Protein AF-A0A834HJE6-F1 (afdb_monomer_lite)

Secondary structure (DSSP, 8-state):
-----EETTEEEEE-SSSS-EEEEETTT--EEEPPP-SS---EEEEE-S-TTSTT--EEEE-TTSSEEEEE-TT-SS-EEEEPPGGG-EEEEEEEETTEEEEEEEETTEEEEEEE------

pLDDT: mean 81.79, std 13.19, range [28.81, 95.69]

Sequence (121 aa):
MCKAASFHEWMVMVDRYSSDCFLLNIISLEKMDLPPREDVPYQFWILSAPPTDDNCIVGFIGEDSHSITFCHPGDGKWVEHTFEPEIGTLRGYTICKGEIYCHGLQHGQANLVRDTGHCGS

Radius of gyration: 14.28 Å; chains: 1; bounding box: 38×33×37 Å

Structure (mmCIF, N/CA/C/O backbone):
data_AF-A0A834HJE6-F1
#
_entry.id   AF-A0A834HJE6-F1
#
loop_
_atom_site.group_PDB
_atom_site.id
_atom_site.type_symbol
_atom_site.label_atom_id
_atom_site.label_alt_id
_atom_site.label_comp_id
_atom_site.label_asym_id
_atom_site.label_entity_id
_atom_site.label_seq_id
_atom_site.pdbx_PDB_ins_code
_atom_site.Cartn_x
_atom_site.Cartn_y
_atom_site.Cartn_z
_atom_site.occupancy
_atom_site.B_iso_or_equiv
_atom_site.auth_seq_id
_atom_site.auth_comp_id
_atom_site.auth_asym_id
_atom_site.auth_atom_id
_atom_site.pdbx_PDB_model_num
ATOM 1 N N . MET A 1 1 ? -6.218 12.919 -9.494 1.00 40.44 1 MET A N 1
ATOM 2 C CA . MET A 1 1 ? -6.756 11.551 -9.624 1.00 40.44 1 MET A CA 1
ATOM 3 C C . MET A 1 1 ? -6.467 10.840 -8.308 1.00 40.44 1 MET A C 1
ATOM 5 O O . MET A 1 1 ? -5.319 10.888 -7.879 1.00 40.44 1 MET A O 1
ATOM 9 N N . CYS A 1 2 ? -7.486 10.321 -7.619 1.00 46.16 2 CYS A N 1
ATOM 10 C CA . CYS A 1 2 ? -7.310 9.524 -6.400 1.00 46.16 2 CYS A CA 1
ATOM 11 C C . CYS A 1 2 ? -6.891 8.111 -6.834 1.00 46.16 2 CYS A C 1
ATOM 13 O O . CYS A 1 2 ? -7.564 7.536 -7.688 1.00 46.16 2 CYS A O 1
ATOM 15 N N . LYS A 1 3 ? -5.757 7.597 -6.346 1.00 60.75 3 LYS A N 1
ATOM 16 C CA . LYS A 1 3 ? -5.364 6.195 -6.555 1.00 60.75 3 LYS A CA 1
ATOM 17 C C . LYS A 1 3 ? -5.799 5.445 -5.302 1.00 60.75 3 LYS A C 1
ATOM 19 O O . LYS A 1 3 ? -5.376 5.826 -4.219 1.00 60.75 3 LYS A O 1
ATOM 24 N N . ALA A 1 4 ? -6.646 4.439 -5.462 1.00 68.75 4 ALA A N 1
ATOM 25 C CA . ALA A 1 4 ? -7.152 3.627 -4.365 1.00 68.75 4 ALA A CA 1
ATOM 26 C C . ALA A 1 4 ? -6.940 2.150 -4.696 1.00 68.75 4 ALA A C 1
ATOM 28 O O . ALA A 1 4 ? -7.035 1.752 -5.859 1.00 68.75 4 ALA A O 1
ATOM 29 N N . ALA A 1 5 ? -6.662 1.364 -3.664 1.00 81.94 5 ALA A N 1
ATOM 30 C CA . ALA A 1 5 ? -6.740 -0.087 -3.702 1.00 81.94 5 ALA A CA 1
ATOM 31 C C . ALA A 1 5 ? -7.879 -0.533 -2.794 1.00 81.94 5 ALA A C 1
ATOM 33 O O . ALA A 1 5 ? -8.181 0.137 -1.803 1.00 81.94 5 ALA A O 1
ATOM 34 N N . SER A 1 6 ? -8.508 -1.652 -3.130 1.00 88.06 6 SER A N 1
ATOM 35 C CA . SER A 1 6 ? -9.593 -2.207 -2.332 1.00 88.06 6 SER A CA 1
ATOM 36 C C . SER A 1 6 ? -9.547 -3.722 -2.311 1.00 88.06 6 SER A C 1
ATOM 38 O O . SER A 1 6 ? -9.225 -4.346 -3.323 1.00 88.06 6 SER A O 1
ATOM 40 N N . PHE A 1 7 ? -9.958 -4.292 -1.187 1.00 89.00 7 PHE A N 1
ATOM 41 C CA . PHE A 1 7 ? -10.162 -5.720 -1.010 1.00 89.00 7 PHE A CA 1
ATOM 42 C C . PHE A 1 7 ? -11.450 -5.912 -0.208 1.00 89.00 7 PHE A C 1
ATOM 44 O O . PHE A 1 7 ? -11.538 -5.484 0.942 1.00 89.00 7 PHE A O 1
ATOM 51 N N . HIS A 1 8 ? -12.465 -6.508 -0.836 1.00 90.12 8 HIS A N 1
ATOM 52 C CA . HIS A 1 8 ? -13.836 -6.550 -0.310 1.00 90.12 8 HIS A CA 1
ATOM 53 C C . HIS A 1 8 ? -14.338 -5.169 0.158 1.00 90.12 8 HIS A C 1
ATOM 55 O O . HIS A 1 8 ?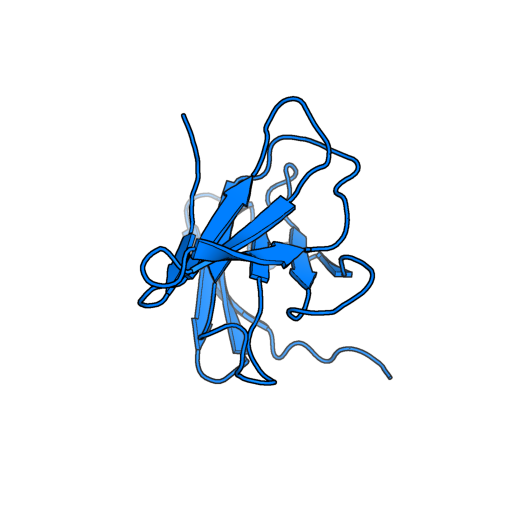 -14.412 -4.245 -0.652 1.00 90.12 8 HIS A O 1
ATOM 61 N N . GLU A 1 9 ? -14.700 -5.025 1.436 1.00 93.75 9 GLU A N 1
ATOM 62 C CA . GLU A 1 9 ? -15.239 -3.797 2.027 1.00 93.75 9 GLU A CA 1
ATOM 63 C C . GLU A 1 9 ? -14.158 -2.771 2.383 1.00 93.75 9 GLU A C 1
ATOM 65 O O . GLU A 1 9 ? -14.482 -1.648 2.766 1.00 93.75 9 GLU A O 1
ATOM 70 N N . TRP A 1 10 ? -12.881 -3.137 2.295 1.00 94.31 10 TRP A N 1
ATOM 71 C CA . TRP A 1 10 ? -11.783 -2.291 2.737 1.00 94.31 10 TRP A CA 1
ATOM 72 C C . TRP A 1 10 ? -11.167 -1.518 1.581 1.00 94.31 10 TRP A C 1
ATOM 74 O O . TRP A 1 10 ? -10.916 -2.066 0.506 1.00 94.31 10 TRP A O 1
ATOM 84 N N . MET A 1 11 ? -10.899 -0.237 1.821 1.00 92.50 11 MET A N 1
ATOM 85 C CA . MET A 1 11 ? -10.305 0.682 0.858 1.00 92.50 11 MET A CA 1
ATOM 86 C C . MET A 1 11 ? -9.130 1.430 1.478 1.00 92.50 11 MET A C 1
ATOM 88 O O . MET A 1 11 ? -9.230 1.931 2.596 1.00 92.50 11 MET A O 1
ATOM 92 N N . VAL A 1 12 ? -8.037 1.548 0.726 1.00 90.88 12 VAL A N 1
ATOM 93 C CA . VAL A 1 12 ? -6.911 2.407 1.100 1.00 90.88 12 VAL A CA 1
ATOM 94 C C . VAL A 1 12 ? -7.269 3.857 0.794 1.00 90.88 12 VAL A C 1
ATOM 96 O O . VAL A 1 12 ? -7.528 4.217 -0.358 1.00 90.88 12 VAL A O 1
ATOM 99 N N . MET A 1 13 ? -7.266 4.685 1.832 1.00 88.44 13 MET A N 1
ATOM 100 C CA . MET A 1 13 ? -7.533 6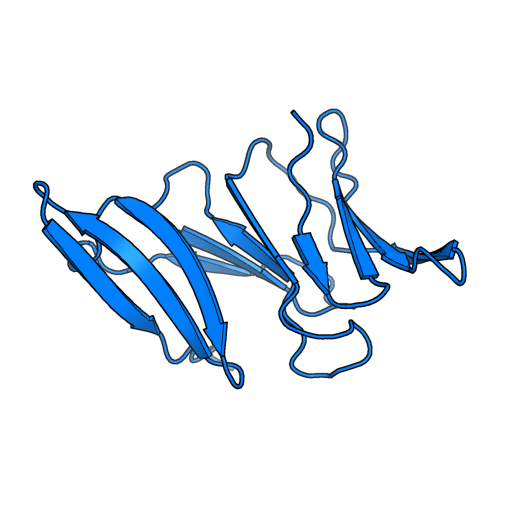.113 1.772 1.00 88.44 13 MET A CA 1
ATOM 101 C C . MET A 1 13 ? -6.231 6.873 1.972 1.00 88.44 13 MET A C 1
ATOM 103 O O . MET A 1 13 ? -5.523 6.681 2.957 1.00 88.44 13 MET A O 1
ATOM 107 N N . VAL A 1 14 ? -5.929 7.744 1.017 1.00 84.00 14 VAL A N 1
ATOM 108 C CA . VAL A 1 14 ? -4.670 8.477 0.967 1.00 84.00 14 VAL A CA 1
ATOM 109 C C . VAL A 1 14 ? -4.976 9.947 0.762 1.00 84.00 14 VAL A C 1
ATOM 111 O O . VAL A 1 14 ? -5.549 10.320 -0.269 1.00 84.00 14 VAL A O 1
ATOM 114 N N . ASP A 1 15 ? -4.557 10.786 1.704 1.00 81.81 15 ASP A N 1
ATOM 115 C CA . ASP A 1 15 ? -4.514 12.218 1.452 1.00 81.81 15 ASP A CA 1
ATOM 116 C C . ASP A 1 15 ? -3.272 12.549 0.603 1.00 81.81 15 ASP A C 1
ATOM 118 O O . ASP A 1 15 ? -2.190 11.970 0.736 1.00 81.81 15 ASP A O 1
ATOM 122 N N . ARG A 1 16 ? -3.449 13.450 -0.362 1.00 74.62 16 ARG A N 1
ATOM 123 C CA . ARG A 1 16 ? -2.357 13.943 -1.215 1.00 74.62 16 ARG A CA 1
ATOM 124 C C . ARG A 1 16 ? -1.735 15.226 -0.676 1.00 74.62 16 ARG A C 1
ATOM 126 O O . ARG A 1 16 ? -0.702 15.638 -1.192 1.00 74.62 16 ARG A O 1
ATOM 133 N N . TYR A 1 17 ? -2.384 15.863 0.290 1.00 77.38 17 TYR A N 1
ATOM 134 C CA . TYR A 1 17 ? -1.971 17.120 0.900 1.00 77.38 17 TYR A CA 1
ATOM 135 C C . TYR A 1 17 ? -1.551 16.951 2.364 1.00 77.38 17 TYR A C 1
ATOM 137 O O . TYR A 1 17 ? -0.974 17.881 2.922 1.00 77.38 17 TYR A O 1
ATOM 145 N N . SER A 1 18 ? -1.802 15.784 2.963 1.00 81.19 18 SER A N 1
ATOM 146 C CA . SER A 1 18 ? -1.267 15.389 4.267 1.00 81.19 18 SER A CA 1
ATOM 147 C C . SER A 1 18 ? -0.504 14.062 4.177 1.00 81.19 18 SER A C 1
ATOM 149 O O . SER A 1 18 ? -0.508 13.379 3.149 1.00 81.19 18 SER A O 1
ATOM 151 N N . SER A 1 19 ? 0.177 13.719 5.269 1.00 81.88 19 SER A N 1
ATOM 152 C CA . SER A 1 19 ? 0.832 12.429 5.489 1.00 81.88 19 SER A CA 1
ATOM 153 C C . SER A 1 19 ? -0.152 11.324 5.894 1.00 81.88 19 SER A C 1
ATOM 155 O O . SER A 1 19 ? 0.278 10.198 6.158 1.00 81.88 19 SER A O 1
ATOM 157 N N . ASP A 1 20 ? -1.453 11.628 5.954 1.00 84.56 20 ASP A N 1
ATOM 158 C CA . ASP A 1 20 ? -2.460 10.710 6.469 1.00 84.56 20 ASP A CA 1
ATOM 159 C C . ASP A 1 20 ? -2.764 9.602 5.460 1.00 84.56 20 ASP A C 1
ATOM 161 O O . ASP A 1 20 ? -3.085 9.826 4.284 1.00 84.56 20 ASP A O 1
ATOM 165 N N . CYS A 1 21 ? -2.694 8.377 5.966 1.00 87.56 21 CYS A N 1
ATOM 166 C CA . CYS A 1 21 ? -3.006 7.159 5.248 1.00 87.56 21 CYS A CA 1
ATOM 167 C C . CYS A 1 21 ? -3.782 6.245 6.196 1.00 87.56 21 CYS A C 1
ATOM 169 O O . CYS A 1 21 ? -3.372 6.046 7.338 1.00 87.56 21 CYS A O 1
ATOM 171 N N . PHE A 1 22 ? -4.913 5.710 5.750 1.00 91.19 22 PHE A N 1
ATOM 172 C CA . PHE A 1 22 ? -5.724 4.813 6.570 1.00 91.19 22 PHE A CA 1
ATOM 173 C C . PHE A 1 22 ? -6.504 3.828 5.705 1.00 91.19 22 PHE A C 1
ATOM 175 O O . PHE A 1 22 ? -6.763 4.066 4.524 1.00 91.19 22 PHE A O 1
ATOM 182 N N . LEU A 1 23 ? -6.911 2.717 6.307 1.00 93.88 23 LEU A N 1
ATOM 183 C CA . LEU A 1 23 ? -7.873 1.791 5.729 1.00 93.88 23 LEU A CA 1
ATOM 184 C C . LEU A 1 23 ? -9.273 2.157 6.206 1.00 93.88 23 LEU A C 1
ATOM 186 O O . LEU A 1 23 ? -9.493 2.396 7.393 1.00 93.88 23 LEU A O 1
ATOM 190 N N . LEU A 1 24 ? -10.221 2.189 5.277 1.00 94.19 24 LEU A N 1
ATOM 191 C CA . LEU A 1 24 ? -11.630 2.437 5.549 1.00 94.19 24 LEU A CA 1
ATOM 192 C C . LEU A 1 24 ? -12.441 1.194 5.200 1.00 94.19 24 LEU A C 1
ATOM 194 O O . LEU A 1 24 ? -12.440 0.773 4.042 1.00 94.19 24 LEU A O 1
ATOM 198 N N . ASN A 1 25 ? -13.181 0.657 6.166 1.00 94.69 25 ASN A N 1
ATOM 199 C CA . ASN A 1 25 ? -14.260 -0.276 5.875 1.00 94.69 25 ASN A CA 1
ATOM 200 C C . ASN A 1 25 ? -15.484 0.523 5.419 1.00 94.69 25 ASN A C 1
ATOM 202 O O . ASN A 1 25 ? -16.052 1.300 6.183 1.00 94.69 25 ASN A O 1
ATOM 206 N N . ILE A 1 26 ? -15.914 0.349 4.175 1.00 93.44 26 ILE A N 1
ATOM 207 C CA . ILE A 1 26 ? -16.990 1.164 3.595 1.00 93.44 26 ILE A CA 1
ATOM 208 C C . ILE A 1 26 ? -18.386 0.791 4.109 1.00 93.44 26 ILE A C 1
ATOM 210 O O . ILE A 1 26 ? -19.325 1.556 3.902 1.00 93.44 26 ILE A O 1
ATOM 214 N N . ILE A 1 27 ? -18.537 -0.367 4.761 1.00 94.75 27 ILE A N 1
ATOM 215 C CA . ILE A 1 27 ? -19.813 -0.817 5.330 1.00 94.75 27 ILE A CA 1
ATOM 216 C C . ILE A 1 27 ? -19.939 -0.359 6.784 1.00 94.75 27 ILE A C 1
ATOM 218 O O . ILE A 1 27 ? -20.934 0.268 7.142 1.00 94.75 27 ILE A O 1
ATOM 222 N N . SER A 1 28 ? -18.945 -0.658 7.624 1.00 95.69 28 SER A N 1
ATOM 223 C CA . SER A 1 28 ? -18.967 -0.298 9.050 1.00 95.69 28 SER A CA 1
ATOM 224 C C . SER A 1 28 ? -18.509 1.136 9.323 1.00 95.69 28 SER A C 1
ATOM 226 O O . SER A 1 28 ? -18.745 1.645 10.417 1.00 95.69 28 SER A O 1
ATOM 228 N N . LEU A 1 29 ? -17.863 1.786 8.346 1.00 94.25 29 LEU A N 1
ATOM 229 C CA . LEU A 1 29 ? -17.155 3.068 8.487 1.00 94.25 29 LEU A CA 1
ATOM 230 C C . LEU A 1 29 ? -16.004 3.026 9.501 1.00 94.25 29 LEU A C 1
ATOM 232 O O . LEU A 1 29 ? -15.506 4.072 9.926 1.00 94.25 29 LEU A O 1
ATOM 236 N N . GLU A 1 30 ? -15.571 1.823 9.871 1.00 95.00 30 GLU A N 1
ATOM 237 C CA . GLU A 1 30 ? -14.395 1.605 10.698 1.00 95.00 30 GLU A CA 1
ATOM 238 C C . GLU A 1 30 ? -13.140 2.094 9.977 1.00 95.00 30 GLU A C 1
ATOM 240 O O . GLU A 1 30 ? -12.986 1.930 8.762 1.00 95.00 30 GLU A O 1
ATOM 245 N N . LYS A 1 31 ? -12.244 2.700 10.753 1.00 93.44 31 LYS A N 1
ATOM 246 C CA . LYS A 1 31 ? -10.960 3.199 10.282 1.00 93.44 31 LYS A CA 1
ATOM 247 C C . LYS A 1 31 ? -9.837 2.485 11.004 1.00 93.44 31 LYS A C 1
ATOM 249 O O . LYS A 1 31 ? -9.900 2.312 12.219 1.00 93.44 31 LYS A O 1
ATOM 254 N N . MET A 1 32 ? -8.808 2.142 10.248 1.00 93.94 32 MET A N 1
ATOM 255 C CA . MET A 1 32 ? -7.552 1.640 10.776 1.00 93.94 32 MET A CA 1
ATOM 256 C C . MET A 1 32 ? -6.425 2.512 10.243 1.00 93.94 32 MET A C 1
ATOM 258 O O . MET A 1 32 ? -6.231 2.602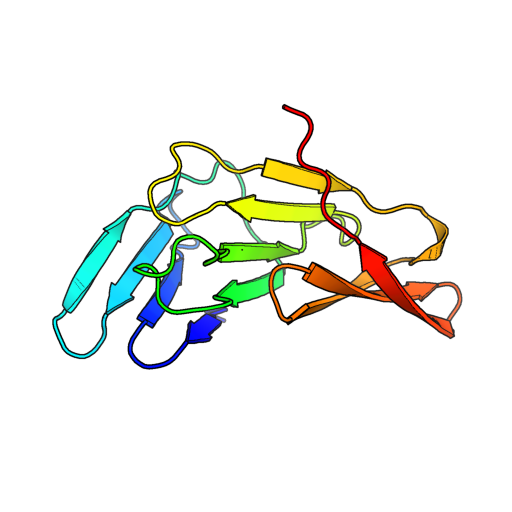 9.029 1.00 93.94 32 MET A O 1
ATOM 262 N N . ASP A 1 33 ? -5.718 3.172 11.150 1.00 92.69 33 ASP A N 1
ATOM 263 C CA . ASP A 1 33 ? -4.611 4.044 10.784 1.00 92.69 33 ASP A CA 1
ATOM 264 C C . ASP A 1 33 ? -3.452 3.213 10.225 1.00 92.69 33 ASP A C 1
ATOM 266 O O . ASP A 1 33 ? -3.135 2.130 10.722 1.00 92.69 33 ASP A O 1
ATOM 270 N N . LEU A 1 34 ? -2.837 3.725 9.162 1.00 91.75 34 LEU A N 1
ATOM 271 C CA . LEU A 1 34 ? -1.580 3.214 8.630 1.00 91.75 34 LEU A CA 1
ATOM 272 C C . LEU A 1 34 ? -0.445 4.134 9.092 1.00 91.75 34 LEU A C 1
ATOM 274 O O . LEU A 1 34 ? -0.709 5.271 9.503 1.00 91.75 34 LEU A O 1
ATOM 278 N N . PRO A 1 35 ? 0.823 3.690 9.019 1.00 91.44 35 PRO A N 1
ATOM 279 C CA . PRO A 1 35 ? 1.929 4.565 9.364 1.00 91.44 35 PRO A CA 1
ATOM 280 C C . PRO A 1 35 ? 1.871 5.867 8.546 1.00 91.44 35 PRO A C 1
ATOM 282 O O . PRO A 1 35 ? 1.579 5.824 7.340 1.00 91.44 35 PRO A O 1
ATOM 285 N N . PRO A 1 36 ? 2.157 7.028 9.162 1.00 86.69 36 PRO A N 1
ATOM 286 C CA . PRO A 1 36 ? 2.186 8.291 8.443 1.00 86.69 36 PRO A CA 1
ATOM 287 C C . PRO A 1 36 ? 3.247 8.242 7.344 1.00 86.69 36 PRO A C 1
ATOM 289 O O . PRO A 1 36 ? 4.283 7.586 7.474 1.00 86.69 36 PRO A O 1
ATOM 292 N N . ARG A 1 37 ? 2.969 8.928 6.239 1.00 77.25 37 ARG A N 1
ATOM 293 C CA . ARG A 1 37 ? 3.832 8.930 5.057 1.00 77.25 37 ARG A CA 1
ATOM 294 C C . ARG A 1 37 ? 4.594 10.243 4.943 1.00 77.25 37 ARG A C 1
ATOM 296 O O . ARG A 1 37 ? 3.974 11.298 5.000 1.00 77.25 37 ARG A O 1
ATOM 303 N N . GLU A 1 38 ? 5.905 10.185 4.736 1.00 72.94 38 GLU A N 1
ATOM 304 C CA . GLU A 1 38 ? 6.725 11.402 4.644 1.00 72.94 38 GLU A CA 1
ATOM 305 C C . GLU A 1 38 ? 6.674 12.067 3.247 1.00 72.94 38 GLU A C 1
ATOM 307 O O . GLU A 1 38 ? 6.699 13.293 3.179 1.00 72.94 38 GLU A O 1
ATOM 312 N N . ASP A 1 39 ? 6.446 11.313 2.156 1.00 68.81 39 ASP A N 1
ATOM 313 C CA . ASP A 1 39 ? 6.531 11.834 0.770 1.00 68.81 39 ASP A CA 1
ATOM 314 C C . ASP A 1 39 ? 5.279 11.566 -0.105 1.00 68.81 39 ASP A C 1
ATOM 316 O O . ASP A 1 39 ? 4.463 10.703 0.207 1.00 68.81 39 ASP A O 1
ATOM 320 N N . VAL A 1 40 ? 5.089 12.285 -1.228 1.00 62.38 40 VAL A N 1
ATOM 321 C CA . VAL A 1 40 ? 3.998 12.104 -2.235 1.00 62.38 40 VAL A CA 1
ATOM 322 C C . VAL A 1 40 ? 4.563 12.403 -3.647 1.00 62.38 40 VAL A C 1
ATOM 324 O O . VAL A 1 40 ? 5.294 13.389 -3.719 1.00 62.38 40 VAL A O 1
ATOM 327 N N . PRO A 1 41 ? 4.212 11.721 -4.780 1.00 62.12 41 PRO A N 1
ATOM 328 C CA . PRO A 1 41 ? 3.130 10.759 -5.045 1.00 62.12 41 PRO A CA 1
ATOM 329 C C . PRO A 1 41 ? 3.578 9.371 -5.558 1.00 62.12 41 PRO A C 1
ATOM 331 O O . PRO A 1 41 ? 4.156 9.221 -6.633 1.00 62.12 41 PRO A O 1
ATOM 334 N N . TYR A 1 42 ? 3.100 8.327 -4.890 1.00 68.25 42 TYR A N 1
ATOM 335 C CA . TYR A 1 42 ? 3.347 6.940 -5.282 1.00 68.25 42 TYR A CA 1
ATOM 336 C C . TYR A 1 42 ? 2.375 6.397 -6.340 1.00 68.25 42 TYR A C 1
ATOM 338 O O . TYR A 1 42 ? 1.297 6.954 -6.619 1.00 68.25 42 TYR A O 1
ATOM 346 N N . GLN A 1 43 ? 2.762 5.296 -6.983 1.00 70.50 43 GLN A N 1
ATOM 347 C CA . GLN A 1 43 ? 1.960 4.630 -8.007 1.00 70.50 43 GLN A CA 1
ATOM 348 C C . GLN A 1 43 ? 1.483 3.255 -7.538 1.00 70.50 43 GLN A C 1
ATOM 350 O O . GLN A 1 43 ? 2.128 2.628 -6.717 1.00 70.50 43 GLN A O 1
ATOM 355 N N . PHE A 1 44 ? 0.341 2.807 -8.075 1.00 77.44 44 PHE A N 1
ATOM 356 C CA . PHE A 1 44 ? -0.167 1.437 -7.921 1.00 77.44 44 PHE A CA 1
ATOM 357 C C . PHE A 1 44 ? -0.256 0.954 -6.467 1.00 77.44 44 PHE A C 1
ATOM 359 O O . PHE A 1 44 ? 0.591 0.210 -6.003 1.00 77.44 44 PHE A O 1
ATOM 366 N N . TRP A 1 45 ? -1.295 1.373 -5.751 1.00 86.38 45 TRP A N 1
ATOM 367 C CA . TRP A 1 45 ? -1.550 0.856 -4.408 1.00 86.38 45 TRP A CA 1
ATOM 368 C C . TRP A 1 45 ? -2.076 -0.579 -4.466 1.00 86.38 45 TRP A C 1
ATOM 370 O O . TRP A 1 45 ? -2.797 -0.929 -5.406 1.00 86.38 45 TRP A O 1
ATOM 380 N N . ILE A 1 46 ? -1.792 -1.368 -3.431 1.00 87.62 46 ILE A N 1
ATOM 381 C CA . ILE A 1 46 ? -2.406 -2.680 -3.218 1.00 87.62 46 ILE A CA 1
ATOM 382 C C . ILE A 1 46 ? -2.932 -2.828 -1.791 1.00 87.62 46 ILE A C 1
ATOM 384 O O . ILE A 1 46 ? -2.381 -2.263 -0.847 1.00 87.62 46 ILE A O 1
ATOM 388 N N . LEU A 1 47 ? -3.975 -3.643 -1.666 1.00 90.88 47 LEU A N 1
ATOM 389 C CA . LEU A 1 47 ? -4.435 -4.254 -0.427 1.00 90.88 47 LEU A CA 1
ATOM 390 C C . LEU A 1 47 ? -4.595 -5.750 -0.726 1.00 90.88 47 LEU A C 1
ATOM 392 O O . LEU A 1 47 ? -5.423 -6.112 -1.564 1.00 90.88 47 LEU A O 1
ATOM 396 N N . SER A 1 48 ? -3.747 -6.602 -0.146 1.00 89.69 48 SER A N 1
ATOM 397 C CA . SER A 1 48 ? -3.658 -8.018 -0.551 1.00 89.69 48 SER A CA 1
ATOM 398 C C . SER A 1 48 ? -4.762 -8.911 0.020 1.00 89.69 48 SER A C 1
ATOM 400 O O . SER A 1 48 ? -5.056 -9.955 -0.562 1.00 89.69 48 SER A O 1
ATOM 402 N N . ALA A 1 49 ? -5.342 -8.519 1.153 1.00 89.88 49 ALA A N 1
ATOM 403 C CA . ALA A 1 49 ? -6.322 -9.280 1.922 1.00 89.88 49 ALA A CA 1
ATOM 404 C C . ALA A 1 49 ? -7.140 -8.319 2.816 1.00 89.88 49 ALA A C 1
ATOM 406 O O . ALA A 1 49 ? -6.863 -7.116 2.839 1.00 89.88 49 ALA A O 1
ATOM 407 N N . PRO A 1 50 ? -8.150 -8.790 3.570 1.00 90.50 50 PRO A N 1
ATOM 408 C CA . PRO A 1 50 ? -8.771 -7.977 4.610 1.00 90.50 50 PRO A CA 1
ATOM 409 C C . PRO A 1 50 ? -7.726 -7.614 5.679 1.00 90.50 50 PRO A C 1
ATOM 411 O O . PRO A 1 50 ? -6.889 -8.452 5.999 1.00 90.50 50 PRO A O 1
ATOM 414 N N . PRO A 1 51 ? -7.762 -6.417 6.284 1.00 92.25 51 PRO A N 1
ATOM 415 C CA . PRO A 1 51 ? -6.759 -6.002 7.266 1.00 92.25 51 PRO A CA 1
ATOM 416 C C . PRO A 1 51 ? -6.782 -6.768 8.588 1.00 92.25 51 PRO A C 1
ATOM 418 O O . PRO A 1 51 ? -5.903 -6.588 9.417 1.00 92.25 51 PRO A O 1
ATOM 421 N N . THR A 1 52 ? -7.786 -7.618 8.785 1.00 88.75 52 THR A N 1
ATOM 422 C CA . THR A 1 52 ? -7.861 -8.568 9.896 1.00 88.75 52 THR A CA 1
ATOM 423 C C . THR A 1 52 ? -7.097 -9.869 9.626 1.00 88.75 52 THR A C 1
ATOM 425 O O . THR A 1 52 ? -7.086 -10.740 10.487 1.00 88.75 52 THR A O 1
ATOM 428 N N . ASP A 1 53 ? -6.552 -10.056 8.420 1.00 89.88 53 ASP A N 1
ATOM 429 C CA . ASP A 1 53 ? -5.668 -11.173 8.080 1.00 89.88 53 ASP A CA 1
ATOM 430 C C . ASP A 1 53 ? -4.220 -10.793 8.409 1.00 89.88 53 ASP A C 1
ATOM 432 O O . ASP A 1 53 ? -3.733 -9.762 7.945 1.00 89.88 53 ASP A O 1
ATOM 436 N N . ASP A 1 54 ? -3.522 -11.641 9.165 1.00 86.25 54 ASP A N 1
ATOM 437 C CA . ASP A 1 54 ? -2.132 -11.408 9.579 1.00 86.25 54 ASP A CA 1
ATOM 438 C C . ASP A 1 54 ? -1.159 -11.302 8.387 1.00 86.25 54 ASP A C 1
ATOM 440 O O . ASP A 1 54 ? -0.098 -10.694 8.497 1.00 86.25 54 ASP A O 1
ATOM 444 N N . ASN A 1 55 ? -1.511 -11.862 7.223 1.00 85.50 55 ASN A N 1
ATOM 445 C CA . ASN A 1 55 ? -0.715 -11.770 5.993 1.00 85.50 55 ASN A CA 1
ATOM 446 C C . ASN A 1 55 ? -1.176 -10.631 5.072 1.00 85.50 55 ASN A C 1
ATOM 448 O O . ASN A 1 55 ? -0.749 -10.549 3.912 1.00 85.50 55 ASN A O 1
ATOM 452 N N . CYS A 1 56 ? -2.078 -9.770 5.546 1.00 89.31 56 CYS A N 1
ATOM 453 C CA . CYS A 1 56 ? -2.488 -8.595 4.803 1.00 89.31 56 CYS A CA 1
ATOM 454 C C . CYS A 1 56 ? -1.307 -7.642 4.649 1.00 89.31 56 CYS A C 1
ATOM 456 O O . CYS A 1 56 ? -0.613 -7.319 5.609 1.00 89.31 56 CYS A O 1
ATOM 458 N N . ILE A 1 57 ? -1.094 -7.188 3.422 1.00 89.75 57 ILE A N 1
ATOM 459 C CA . ILE A 1 57 ? -0.061 -6.237 3.051 1.00 89.75 57 ILE A CA 1
ATOM 460 C C . ILE A 1 57 ? -0.756 -5.068 2.365 1.00 89.75 57 ILE A C 1
ATOM 462 O O . ILE A 1 57 ? -1.526 -5.244 1.411 1.00 89.75 57 ILE A O 1
ATOM 466 N N . VAL A 1 58 ? -0.437 -3.871 2.841 1.00 90.31 58 VAL A N 1
ATOM 467 C CA . VAL A 1 58 ? -0.709 -2.613 2.154 1.00 90.31 58 VAL A CA 1
ATOM 468 C C . VAL A 1 58 ? 0.597 -2.146 1.548 1.00 90.31 58 VAL A C 1
ATOM 470 O O . VAL A 1 58 ? 1.616 -2.131 2.229 1.00 90.31 58 VAL A O 1
ATOM 473 N N . GLY A 1 59 ? 0.594 -1.745 0.285 1.00 89.31 59 GLY A N 1
ATOM 474 C CA . GLY A 1 59 ? 1.812 -1.220 -0.318 1.00 89.31 59 GLY A CA 1
ATOM 475 C C . GLY A 1 59 ? 1.568 -0.369 -1.543 1.00 89.31 59 GLY A C 1
ATOM 476 O O . GLY A 1 59 ? 0.426 -0.204 -1.983 1.00 89.31 59 GLY A O 1
ATOM 477 N N . PHE A 1 60 ? 2.662 0.145 -2.089 1.00 88.25 60 PHE A N 1
ATOM 478 C CA . PHE A 1 60 ? 2.695 0.943 -3.304 1.00 88.25 60 PHE A CA 1
ATOM 479 C C . PHE A 1 60 ? 4.070 0.874 -3.978 1.00 88.25 60 PHE A C 1
ATOM 481 O O . PHE A 1 60 ? 5.078 0.595 -3.334 1.00 88.25 60 PHE A O 1
ATOM 488 N N . ILE A 1 61 ? 4.119 1.178 -5.276 1.00 86.62 61 ILE A N 1
ATOM 489 C CA . ILE A 1 61 ? 5.379 1.383 -6.003 1.00 86.62 61 ILE A CA 1
ATOM 490 C C . ILE A 1 61 ? 5.926 2.782 -5.690 1.00 86.62 61 ILE A C 1
ATOM 492 O O . ILE A 1 61 ? 5.198 3.782 -5.808 1.00 86.62 61 ILE A O 1
ATOM 496 N N . GLY A 1 62 ? 7.212 2.824 -5.331 1.00 82.06 62 GLY A N 1
ATOM 497 C CA . GLY A 1 62 ? 8.021 4.021 -5.112 1.00 82.06 62 GLY A CA 1
ATOM 498 C C . GLY A 1 62 ? 7.987 4.990 -6.298 1.00 82.06 62 GLY A C 1
ATOM 499 O O . GLY A 1 62 ? 7.692 4.608 -7.432 1.00 82.06 62 GLY A O 1
ATOM 500 N N . GLU A 1 63 ? 8.274 6.273 -6.068 1.00 80.38 63 GLU A N 1
ATOM 501 C CA . GLU A 1 63 ? 8.315 7.262 -7.159 1.00 80.38 63 GLU A CA 1
ATOM 502 C C . GLU A 1 63 ? 9.385 6.914 -8.202 1.00 80.38 63 GLU A C 1
ATOM 504 O O . GLU A 1 63 ? 9.158 7.051 -9.408 1.00 80.38 63 GLU A O 1
ATOM 509 N N . ASP A 1 64 ? 10.512 6.373 -7.742 1.00 82.44 64 ASP A N 1
ATOM 510 C CA . ASP A 1 64 ? 11.596 5.898 -8.593 1.00 82.44 64 ASP A CA 1
ATOM 511 C C . ASP A 1 64 ? 11.171 4.750 -9.521 1.00 82.44 64 ASP A C 1
ATOM 513 O O . ASP A 1 64 ? 11.851 4.491 -10.511 1.00 82.44 64 ASP A O 1
ATOM 517 N N . SER A 1 65 ? 10.030 4.102 -9.253 1.00 85.19 65 SER A N 1
ATOM 518 C CA . SER A 1 65 ? 9.546 2.911 -9.950 1.00 85.19 65 SER A CA 1
ATOM 519 C C . SER A 1 65 ? 10.541 1.741 -9.925 1.00 85.19 65 SER A C 1
ATOM 521 O O . SER A 1 65 ? 10.530 0.918 -10.839 1.00 85.19 65 SER A O 1
ATOM 523 N N . HIS A 1 66 ? 11.392 1.661 -8.901 1.00 85.19 66 HIS A N 1
ATOM 524 C CA . HIS A 1 66 ? 12.345 0.567 -8.668 1.00 85.19 66 HIS A CA 1
ATOM 525 C C . HIS A 1 66 ? 12.233 -0.021 -7.255 1.00 85.19 66 HIS A C 1
ATOM 527 O O . HIS A 1 66 ? 12.799 -1.086 -6.995 1.00 85.19 66 HIS A O 1
ATOM 533 N N . SER A 1 67 ? 11.464 0.615 -6.367 1.00 85.81 67 SER A N 1
ATOM 534 C CA . SER A 1 67 ? 11.104 0.061 -5.067 1.00 85.81 67 SER A CA 1
ATOM 535 C C . SER A 1 67 ? 9.601 -0.171 -4.903 1.00 85.81 67 SER A C 1
ATOM 537 O O . SER A 1 67 ? 8.755 0.418 -5.587 1.00 85.81 67 SER A O 1
ATOM 539 N N . ILE A 1 68 ? 9.265 -1.073 -3.984 1.00 86.69 68 ILE A N 1
ATOM 540 C CA . ILE A 1 68 ? 7.932 -1.193 -3.397 1.00 86.69 68 ILE A CA 1
ATOM 541 C C . ILE A 1 68 ? 8.061 -0.887 -1.917 1.00 86.69 68 ILE A C 1
ATOM 543 O O . ILE A 1 68 ? 8.913 -1.443 -1.228 1.00 86.69 68 ILE A O 1
ATOM 547 N N . THR A 1 69 ? 7.164 -0.047 -1.428 1.00 88.12 69 THR A N 1
ATOM 548 C CA . THR A 1 69 ? 7.042 0.260 -0.011 1.00 88.12 69 THR A CA 1
ATOM 549 C C . THR A 1 69 ? 5.758 -0.356 0.509 1.00 88.12 69 THR A C 1
ATOM 551 O O . THR A 1 69 ? 4.705 -0.230 -0.120 1.00 88.12 69 THR A O 1
ATOM 554 N N . PHE A 1 70 ? 5.833 -1.047 1.639 1.00 88.94 70 PHE A N 1
ATOM 555 C CA . PHE A 1 70 ? 4.705 -1.779 2.195 1.00 88.94 70 PHE A CA 1
ATOM 556 C C . PHE A 1 70 ? 4.716 -1.815 3.725 1.00 88.94 70 PHE A C 1
ATOM 558 O O . PHE A 1 70 ? 5.712 -1.486 4.365 1.00 88.94 70 PHE A O 1
ATOM 565 N N . CYS A 1 71 ? 3.585 -2.190 4.311 1.00 90.31 71 CYS A N 1
ATOM 566 C CA . CYS A 1 71 ? 3.440 -2.497 5.728 1.00 90.31 71 CYS A CA 1
ATOM 567 C C . CYS A 1 71 ? 2.317 -3.522 5.930 1.00 90.31 71 CYS A C 1
ATOM 569 O O . CYS A 1 71 ? 1.456 -3.706 5.059 1.00 90.31 71 CYS A O 1
ATOM 571 N N . HIS A 1 72 ? 2.300 -4.155 7.096 1.00 90.50 72 HIS A N 1
ATOM 572 C CA . HIS A 1 72 ? 1.128 -4.857 7.594 1.00 90.50 72 HIS A CA 1
ATOM 573 C C . HIS A 1 72 ? 0.179 -3.869 8.289 1.00 90.50 72 HIS A C 1
ATOM 575 O O . HIS A 1 72 ? 0.620 -2.869 8.867 1.00 90.50 72 HIS A O 1
ATOM 581 N N . PRO A 1 73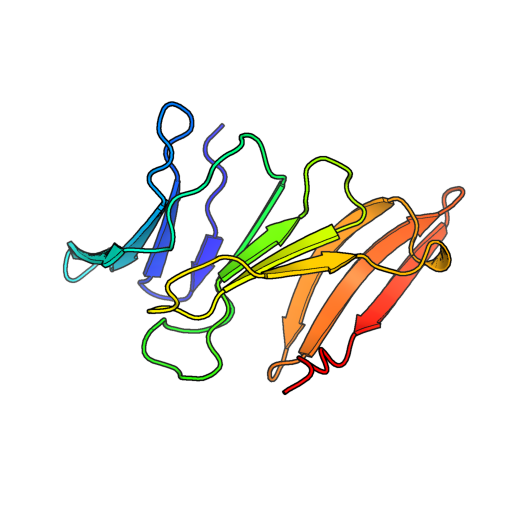 ? -1.143 -4.090 8.232 1.00 91.19 73 PRO A N 1
ATOM 582 C CA . PRO A 1 73 ? -2.086 -3.331 9.041 1.00 91.19 73 PRO A CA 1
ATOM 583 C C . PRO A 1 73 ? -1.722 -3.411 10.532 1.00 91.19 73 PRO A C 1
ATOM 585 O O . PRO A 1 73 ? -1.505 -4.493 11.069 1.00 91.19 73 PRO A O 1
ATOM 588 N N . GLY A 1 74 ? -1.644 -2.256 11.196 1.00 89.38 74 GLY A N 1
ATOM 589 C CA . GLY A 1 74 ? -1.201 -2.150 12.592 1.00 89.38 74 GLY A CA 1
ATOM 590 C C . GLY A 1 74 ? 0.309 -1.960 12.785 1.00 89.38 74 GLY A C 1
ATOM 591 O O . GLY A 1 74 ? 0.730 -1.667 13.906 1.00 89.38 74 GLY A O 1
ATOM 592 N N . ASP A 1 75 ? 1.119 -2.055 11.726 1.00 90.12 75 ASP A N 1
ATOM 593 C CA . ASP A 1 75 ? 2.532 -1.679 11.797 1.00 90.12 75 ASP A CA 1
ATOM 594 C C . ASP A 1 75 ? 2.696 -0.192 12.136 1.00 90.12 75 ASP A C 1
ATOM 596 O O . ASP A 1 75 ? 1.870 0.654 11.796 1.00 90.12 75 ASP A O 1
ATOM 600 N N . GLY A 1 76 ? 3.816 0.141 12.783 1.00 88.56 76 GLY A N 1
ATOM 601 C CA . GLY A 1 76 ? 4.171 1.525 13.118 1.00 88.56 76 GLY A CA 1
ATOM 602 C C . GLY A 1 76 ? 5.026 2.239 12.068 1.00 88.56 76 GLY A C 1
ATOM 603 O O . GLY A 1 76 ? 5.330 3.417 12.240 1.00 88.56 76 GLY A O 1
ATOM 604 N N . LYS A 1 77 ? 5.470 1.541 11.014 1.00 90.12 77 LYS A N 1
ATOM 605 C CA . LYS A 1 77 ? 6.353 2.092 9.976 1.00 90.12 77 LYS A CA 1
ATOM 606 C C . LYS A 1 77 ? 6.188 1.375 8.641 1.00 90.12 77 LYS A C 1
ATOM 608 O O . LYS A 1 77 ? 5.799 0.213 8.600 1.00 90.12 77 LYS A O 1
ATOM 613 N N . TRP A 1 78 ? 6.558 2.067 7.572 1.00 89.56 78 TRP A N 1
ATOM 614 C CA . TRP A 1 78 ? 6.696 1.486 6.242 1.00 89.56 78 TRP A CA 1
ATOM 615 C C . TRP A 1 78 ? 8.054 0.787 6.083 1.00 89.56 78 TRP A C 1
ATOM 617 O O . TRP A 1 78 ? 9.058 1.225 6.649 1.00 89.56 78 TRP A O 1
ATOM 627 N N . VAL A 1 79 ? 8.081 -0.286 5.296 1.00 88.31 79 VAL A N 1
ATOM 628 C CA . VAL A 1 79 ? 9.286 -1.007 4.877 1.00 88.31 79 VAL A CA 1
ATOM 629 C C . VAL A 1 79 ? 9.444 -0.838 3.373 1.00 88.31 79 VAL A C 1
ATOM 631 O O . VAL A 1 79 ? 8.509 -1.093 2.619 1.00 88.31 79 VAL A O 1
ATOM 634 N N . GLU A 1 80 ? 10.619 -0.398 2.938 1.00 87.44 80 GLU A N 1
ATOM 635 C CA . GLU A 1 80 ? 10.964 -0.289 1.523 1.00 87.44 80 GLU A CA 1
ATOM 636 C C . GLU A 1 80 ? 11.768 -1.512 1.075 1.00 87.44 80 GLU A C 1
ATOM 638 O O . GLU A 1 80 ? 12.692 -1.956 1.760 1.00 87.44 80 GLU A O 1
ATOM 643 N N . HIS A 1 81 ? 11.418 -2.042 -0.092 1.00 84.00 81 HIS A N 1
ATOM 64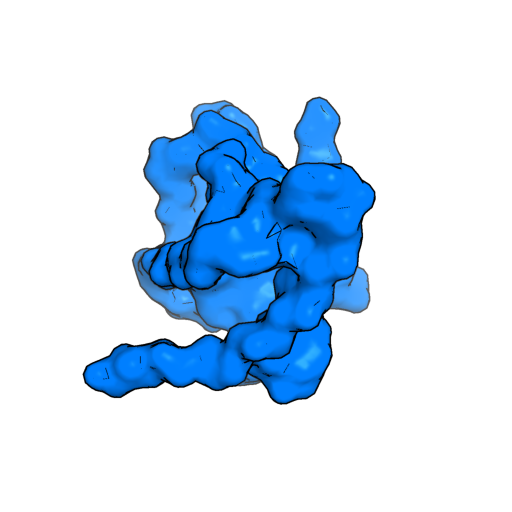4 C CA . HIS A 1 81 ? 12.139 -3.105 -0.769 1.00 84.00 81 HIS A CA 1
ATOM 645 C C . HIS A 1 81 ? 12.518 -2.654 -2.181 1.00 84.00 81 HIS A C 1
ATOM 647 O O . HIS A 1 81 ? 11.651 -2.377 -3.012 1.00 84.00 81 HIS A O 1
ATOM 653 N N . THR A 1 82 ? 13.819 -2.588 -2.454 1.00 83.94 82 THR A N 1
ATOM 654 C CA . THR A 1 82 ? 14.370 -2.246 -3.771 1.00 83.94 82 THR A CA 1
ATOM 655 C C . THR A 1 82 ? 14.654 -3.513 -4.564 1.00 83.94 82 THR A C 1
ATOM 657 O O . THR A 1 82 ? 15.314 -4.422 -4.065 1.00 83.94 82 THR A O 1
ATOM 660 N N . PHE A 1 83 ? 14.201 -3.554 -5.814 1.00 74.62 83 PHE A N 1
ATOM 661 C CA . PHE A 1 83 ? 14.405 -4.708 -6.686 1.00 74.62 83 PHE A CA 1
ATOM 662 C C . PHE A 1 83 ? 15.726 -4.634 -7.449 1.00 74.62 83 PHE A C 1
ATOM 664 O O . PHE A 1 83 ? 16.289 -3.560 -7.678 1.00 74.62 83 PHE A O 1
ATOM 671 N N . GLU A 1 84 ? 16.202 -5.798 -7.892 1.00 75.88 84 GLU A N 1
ATOM 672 C CA . GLU A 1 84 ? 17.379 -5.884 -8.749 1.00 75.88 84 GLU A CA 1
ATOM 673 C C . GLU A 1 84 ? 17.160 -5.160 -10.095 1.00 75.88 84 GLU A C 1
ATOM 675 O O . GLU A 1 84 ? 16.047 -5.158 -10.632 1.00 75.88 84 GLU A O 1
ATOM 680 N N . PRO A 1 85 ? 18.221 -4.595 -10.708 1.00 68.88 85 PRO A N 1
ATOM 681 C CA . PRO A 1 85 ? 18.117 -3.801 -11.940 1.00 68.88 85 PRO A CA 1
ATOM 682 C C . PRO A 1 85 ? 17.522 -4.551 -13.142 1.00 68.88 85 PRO A C 1
ATOM 684 O O . PRO A 1 85 ? 17.098 -3.929 -14.120 1.00 68.88 85 PRO A O 1
ATOM 687 N N . GLU A 1 86 ? 17.523 -5.883 -13.096 1.00 78.12 86 GLU A N 1
ATOM 688 C CA . GLU A 1 86 ? 17.060 -6.769 -14.167 1.00 78.12 86 GLU A CA 1
ATOM 689 C C . GLU A 1 86 ? 15.553 -6.653 -14.424 1.00 78.12 86 GLU A C 1
ATOM 691 O O . GLU A 1 86 ? 15.097 -6.817 -15.555 1.00 78.12 86 GLU A O 1
ATOM 696 N N . ILE A 1 87 ? 14.758 -6.287 -13.414 1.00 81.06 87 ILE A N 1
ATOM 697 C CA . ILE A 1 87 ? 13.315 -6.105 -13.607 1.00 81.06 87 ILE A CA 1
ATOM 698 C C . ILE A 1 87 ? 12.988 -4.852 -14.434 1.00 81.06 87 ILE A C 1
ATOM 700 O O . ILE A 1 87 ? 11.950 -4.792 -15.097 1.00 81.06 87 ILE A O 1
ATOM 704 N N . GLY A 1 88 ? 13.893 -3.869 -14.454 1.00 84.62 88 GLY A N 1
ATOM 705 C CA . GLY A 1 88 ? 13.672 -2.566 -15.072 1.00 84.62 88 GLY A CA 1
ATOM 706 C C . GLY A 1 88 ? 12.636 -1.722 -14.323 1.00 84.62 88 GLY A C 1
ATOM 707 O O . GLY A 1 88 ? 12.417 -1.883 -13.128 1.00 84.62 88 GLY A O 1
ATOM 708 N N . THR A 1 89 ? 11.981 -0.802 -15.033 1.00 87.19 89 THR A N 1
ATOM 709 C CA . THR A 1 89 ? 10.998 0.108 -14.427 1.00 87.19 89 THR A CA 1
ATOM 710 C C . THR A 1 89 ? 9.719 -0.642 -14.074 1.00 87.19 89 THR A C 1
ATOM 712 O O . THR A 1 89 ? 9.035 -1.140 -14.974 1.00 87.19 89 THR A O 1
ATOM 715 N N . LEU A 1 90 ? 9.351 -0.668 -12.793 1.00 87.44 90 LEU A N 1
ATOM 716 C CA . LEU A 1 90 ? 8.112 -1.263 -12.306 1.00 87.44 90 LEU A CA 1
ATOM 717 C C . LEU A 1 90 ? 6.894 -0.591 -12.949 1.00 87.44 90 LEU A C 1
ATOM 719 O O . LEU A 1 90 ? 6.755 0.632 -12.999 1.00 87.44 90 LEU A O 1
ATOM 723 N N . ARG A 1 91 ? 5.983 -1.421 -13.456 1.00 86.62 91 ARG A N 1
ATOM 724 C CA . ARG A 1 91 ? 4.702 -1.004 -14.051 1.00 86.62 91 ARG A CA 1
ATOM 725 C C . ARG A 1 91 ? 3.497 -1.505 -13.272 1.00 86.62 91 ARG A C 1
ATOM 727 O O . ARG A 1 91 ? 2.380 -1.074 -13.539 1.00 86.62 91 ARG A O 1
ATOM 734 N N . GLY A 1 92 ? 3.721 -2.416 -12.340 1.00 84.12 92 GLY A N 1
ATOM 735 C CA . GLY A 1 92 ? 2.705 -2.974 -11.474 1.00 84.12 92 GLY A CA 1
ATOM 736 C C . GLY A 1 92 ? 3.279 -4.134 -10.684 1.00 84.12 92 GLY A C 1
ATOM 737 O O . GLY A 1 92 ? 4.364 -4.635 -10.974 1.00 84.12 92 GLY A O 1
ATOM 738 N N . TYR A 1 93 ? 2.528 -4.567 -9.691 1.00 86.44 93 TYR A N 1
ATOM 739 C CA . TYR A 1 93 ? 2.833 -5.756 -8.922 1.00 86.44 93 TYR A CA 1
ATOM 740 C C . TYR A 1 93 ? 1.530 -6.335 -8.381 1.00 86.44 93 TYR A C 1
ATOM 742 O O . TYR A 1 93 ? 0.478 -5.689 -8.406 1.00 86.44 93 TYR A O 1
ATOM 750 N N . THR A 1 94 ? 1.591 -7.574 -7.922 1.00 85.62 94 THR A N 1
ATOM 751 C CA . THR A 1 94 ? 0.491 -8.233 -7.232 1.00 85.62 94 THR A CA 1
ATOM 752 C C . THR A 1 94 ? 1.034 -9.068 -6.085 1.00 85.62 94 THR A C 1
ATOM 754 O O . THR A 1 94 ? 2.224 -9.375 -6.042 1.00 85.62 94 THR A O 1
ATOM 757 N N . ILE A 1 95 ? 0.160 -9.421 -5.149 1.00 83.00 95 ILE A N 1
ATOM 758 C CA . ILE A 1 95 ? 0.496 -10.276 -4.018 1.00 83.00 95 ILE A CA 1
ATOM 759 C C . ILE A 1 95 ? -0.377 -11.516 -4.111 1.00 83.00 95 ILE A C 1
ATOM 761 O O . ILE A 1 95 ? -1.600 -11.422 -4.204 1.00 83.00 95 ILE A O 1
ATOM 765 N N . CYS A 1 96 ? 0.250 -12.686 -4.103 1.00 78.81 96 CYS A N 1
ATOM 766 C CA . CYS A 1 96 ? -0.445 -13.963 -4.165 1.00 78.81 96 CYS A CA 1
ATOM 767 C C . CYS A 1 96 ? 0.149 -14.895 -3.117 1.00 78.81 96 CYS A C 1
ATOM 769 O O . CYS A 1 96 ? 1.337 -15.203 -3.165 1.00 78.81 96 CYS A O 1
ATOM 771 N N . LYS A 1 97 ? -0.687 -15.345 -2.172 1.00 76.12 97 LYS A N 1
ATOM 772 C CA . LYS A 1 97 ? -0.284 -16.248 -1.079 1.00 76.12 97 LYS A CA 1
ATOM 773 C C . LYS A 1 97 ? 0.915 -15.722 -0.270 1.00 76.12 97 LYS A C 1
ATOM 775 O O . LYS A 1 97 ? 1.820 -16.482 0.049 1.00 76.12 97 LYS A O 1
ATOM 780 N N . GLY A 1 98 ? 0.915 -14.422 0.024 1.00 71.69 98 GLY A N 1
ATOM 781 C CA . GLY A 1 98 ? 1.982 -13.761 0.784 1.00 71.69 98 GLY A CA 1
ATOM 782 C C . GLY A 1 98 ? 3.249 -13.458 -0.017 1.00 71.69 98 GLY A C 1
ATOM 783 O O . GLY A 1 98 ? 4.191 -12.912 0.538 1.00 71.69 98 GLY A O 1
ATOM 784 N N . GLU A 1 99 ? 3.282 -13.770 -1.313 1.00 79.69 99 GLU A N 1
ATOM 785 C CA . GLU A 1 99 ? 4.449 -13.513 -2.158 1.00 79.69 99 GLU A CA 1
ATOM 786 C C . GLU A 1 99 ? 4.202 -12.363 -3.122 1.00 79.69 99 GLU A C 1
ATOM 788 O O . GLU A 1 99 ? 3.102 -12.229 -3.671 1.00 79.69 99 GLU A O 1
ATOM 793 N N . ILE A 1 100 ? 5.241 -11.559 -3.348 1.00 83.12 100 ILE A N 1
ATOM 794 C CA . ILE A 1 100 ? 5.186 -10.383 -4.208 1.00 83.12 100 ILE A CA 1
ATOM 795 C C . ILE A 1 100 ? 5.620 -10.784 -5.621 1.00 83.12 100 ILE A C 1
ATOM 797 O O . ILE A 1 100 ? 6.665 -11.399 -5.835 1.00 83.12 100 ILE A O 1
ATOM 801 N N . TYR A 1 101 ? 4.802 -10.421 -6.604 1.00 85.06 101 TYR A N 1
ATOM 802 C CA . TYR A 1 101 ? 5.068 -10.629 -8.022 1.00 85.06 101 TYR A CA 1
ATOM 803 C C . TYR A 1 101 ? 5.110 -9.279 -8.718 1.00 85.06 101 TYR A C 1
ATOM 805 O O . TYR A 1 101 ? 4.091 -8.595 -8.815 1.00 85.06 101 TYR A O 1
ATOM 813 N N . CYS A 1 102 ? 6.277 -8.907 -9.226 1.00 86.06 102 CYS A N 1
ATOM 814 C CA . CYS A 1 102 ? 6.528 -7.598 -9.811 1.00 86.06 102 CYS A CA 1
ATOM 815 C C . CYS A 1 102 ? 6.610 -7.690 -11.330 1.00 86.06 102 CYS A C 1
ATOM 817 O O . CYS A 1 102 ? 7.287 -8.562 -11.870 1.00 86.06 102 CYS A O 1
ATOM 819 N N . HIS A 1 103 ? 5.943 -6.766 -12.016 1.00 86.31 103 HIS A N 1
ATOM 820 C CA . HIS A 1 103 ? 6.002 -6.616 -13.463 1.00 86.31 103 HIS A CA 1
ATOM 821 C C . HIS A 1 103 ? 6.761 -5.334 -13.807 1.00 86.31 103 HIS A C 1
ATOM 823 O O . HIS A 1 103 ? 6.293 -4.227 -13.516 1.00 86.31 103 HIS A O 1
ATOM 829 N N . GLY A 1 104 ? 7.918 -5.487 -14.444 1.00 87.88 104 GLY A N 1
ATOM 830 C CA . GLY A 1 104 ? 8.759 -4.379 -14.882 1.00 87.88 104 GLY A CA 1
ATOM 831 C C . GLY A 1 104 ? 9.018 -4.382 -16.384 1.00 87.88 104 GLY A C 1
ATOM 832 O O . GLY A 1 104 ? 8.734 -5.350 -17.092 1.00 87.88 104 GLY A O 1
ATOM 833 N N . LEU A 1 105 ? 9.513 -3.251 -16.880 1.00 85.62 105 LEU A N 1
ATOM 834 C CA . LEU A 1 105 ? 9.872 -3.048 -18.276 1.00 85.62 105 LEU A CA 1
ATOM 835 C C . LEU A 1 105 ? 11.351 -2.671 -18.369 1.00 85.62 105 LEU A C 1
ATOM 837 O O . LEU A 1 105 ? 11.748 -1.593 -17.919 1.00 85.62 105 LEU A O 1
ATOM 841 N N . GLN A 1 106 ? 12.147 -3.518 -19.016 1.00 85.44 106 GLN A N 1
ATOM 842 C CA . GLN A 1 106 ? 13.569 -3.290 -19.251 1.00 85.44 106 GLN A CA 1
ATOM 843 C C . GLN A 1 106 ? 13.847 -3.331 -20.756 1.00 85.44 106 GLN A C 1
ATOM 845 O O . GLN A 1 106 ? 13.521 -4.304 -21.425 1.00 85.44 106 GLN A O 1
ATOM 850 N N . HIS A 1 107 ? 14.398 -2.255 -21.327 1.00 84.31 107 HIS A N 1
ATOM 851 C CA . HIS A 1 107 ? 14.702 -2.160 -22.769 1.00 84.31 107 HIS A CA 1
ATOM 852 C C . HIS A 1 107 ? 13.531 -2.534 -23.711 1.00 84.31 107 HIS A C 1
ATOM 854 O O . HIS A 1 107 ? 13.741 -3.024 -24.818 1.00 84.31 107 HIS A O 1
ATOM 860 N N . GLY A 1 108 ? 12.285 -2.304 -23.280 1.00 79.50 108 GLY A N 1
ATOM 861 C CA . GLY A 1 108 ? 11.080 -2.660 -24.041 1.00 79.50 108 GLY A CA 1
ATOM 862 C C . GLY A 1 108 ? 10.618 -4.115 -23.885 1.00 79.50 108 GLY A C 1
ATOM 863 O O . GLY A 1 108 ? 9.612 -4.485 -24.485 1.00 79.50 108 GLY A O 1
ATOM 864 N N . GLN A 1 109 ? 11.302 -4.923 -23.073 1.00 77.31 109 GLN A N 1
ATOM 865 C CA . GLN A 1 109 ? 10.905 -6.280 -22.704 1.00 77.31 109 GLN A CA 1
ATOM 866 C C . GLN A 1 109 ? 10.240 -6.292 -21.325 1.00 77.31 109 GLN A C 1
ATOM 868 O O . GLN A 1 109 ? 10.686 -5.610 -20.402 1.00 77.31 109 GLN A O 1
ATOM 873 N N . ALA A 1 110 ? 9.144 -7.042 -21.210 1.00 81.88 110 ALA A N 1
ATOM 874 C CA . ALA A 1 110 ? 8.424 -7.223 -19.957 1.00 81.88 110 ALA A CA 1
ATOM 875 C C . ALA A 1 110 ? 9.063 -8.349 -19.137 1.00 81.88 110 ALA A C 1
ATOM 877 O O . ALA A 1 110 ? 9.223 -9.460 -19.643 1.00 81.88 110 ALA A O 1
ATOM 878 N N . ASN A 1 111 ? 9.362 -8.061 -17.873 1.00 80.12 111 ASN A N 1
ATOM 879 C CA . ASN A 1 111 ? 9.951 -8.996 -16.922 1.00 80.12 111 ASN A CA 1
ATOM 880 C C . ASN A 1 111 ? 8.979 -9.217 -15.757 1.00 80.12 111 ASN A C 1
ATOM 882 O O . ASN A 1 111 ? 8.417 -8.260 -15.222 1.00 80.12 111 ASN A O 1
ATOM 886 N N . LEU A 1 112 ? 8.779 -10.480 -15.372 1.00 80.12 112 LEU A N 1
ATOM 887 C CA . LEU A 1 112 ? 8.029 -10.865 -14.177 1.00 80.12 112 LEU A CA 1
ATOM 888 C C . LEU A 1 112 ? 9.001 -11.505 -13.192 1.00 80.12 112 LEU A C 1
ATOM 890 O O . LEU A 1 112 ? 9.602 -12.532 -13.506 1.00 80.12 112 LEU A O 1
ATOM 894 N N . VAL A 1 113 ? 9.125 -10.921 -12.007 1.00 78.75 113 VAL A N 1
ATOM 895 C CA . VAL A 1 113 ? 9.990 -11.443 -10.946 1.00 78.75 113 VAL A CA 1
ATOM 896 C C . VAL A 1 113 ? 9.131 -11.784 -9.741 1.00 78.75 113 VAL A C 1
ATOM 898 O O . VAL A 1 113 ? 8.254 -11.013 -9.347 1.00 78.75 113 VAL A O 1
ATOM 901 N N . ARG A 1 114 ? 9.375 -12.967 -9.179 1.00 77.00 1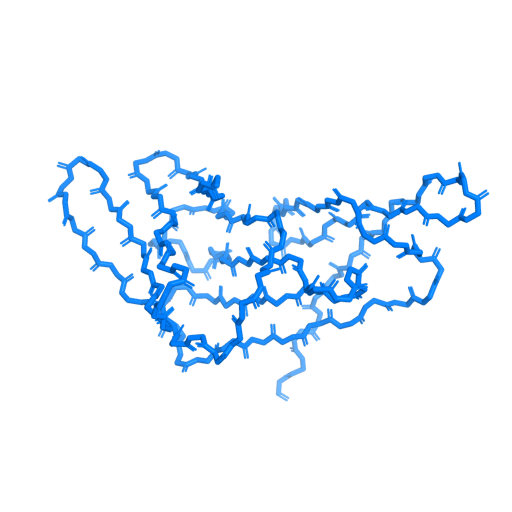14 ARG A N 1
ATOM 902 C CA . ARG A 1 114 ? 8.871 -13.362 -7.867 1.00 77.00 114 ARG A CA 1
ATOM 903 C C . ARG A 1 114 ? 9.901 -12.924 -6.843 1.00 77.00 114 ARG A C 1
ATOM 905 O O . ARG A 1 114 ? 11.037 -13.383 -6.914 1.00 77.00 114 ARG A O 1
ATOM 912 N N . ASP A 1 115 ? 9.485 -12.101 -5.899 1.00 68.00 115 ASP A N 1
ATOM 913 C CA . ASP A 1 115 ? 10.267 -11.835 -4.705 1.00 68.00 115 ASP A CA 1
ATOM 914 C C . ASP A 1 115 ? 9.626 -12.563 -3.522 1.00 68.00 115 ASP A C 1
ATOM 916 O O . ASP A 1 115 ? 8.439 -12.413 -3.219 1.00 68.00 115 ASP A O 1
ATOM 920 N N . THR A 1 116 ? 10.421 -13.424 -2.892 1.00 56.84 116 THR A N 1
ATOM 921 C CA . THR A 1 116 ? 10.006 -14.228 -1.741 1.00 56.84 116 THR A CA 1
ATOM 922 C C . THR A 1 116 ? 10.123 -13.467 -0.426 1.00 56.84 116 THR A C 1
ATOM 924 O O . THR A 1 116 ? 10.055 -14.112 0.620 1.00 56.84 116 THR A O 1
ATOM 927 N N . GLY A 1 117 ? 10.336 -12.143 -0.465 1.00 51.72 117 GLY A N 1
ATOM 928 C CA . GLY A 1 117 ? 10.156 -11.241 0.670 1.00 51.72 117 GLY A CA 1
ATOM 929 C C . GLY A 1 117 ? 10.726 -11.819 1.959 1.00 51.72 117 GLY A C 1
ATOM 930 O O . GLY A 1 117 ? 9.999 -12.000 2.932 1.00 51.72 117 GLY A O 1
ATOM 931 N N . HIS A 1 118 ? 12.006 -12.206 1.963 1.00 39.44 118 HIS A N 1
ATOM 932 C CA . HIS A 1 118 ? 12.664 -12.532 3.224 1.00 39.44 118 HIS A CA 1
ATOM 933 C C . HIS A 1 118 ? 12.893 -11.215 3.959 1.00 39.44 118 HIS A C 1
ATOM 935 O O . HIS A 1 118 ? 13.945 -10.588 3.838 1.00 39.44 118 HIS A O 1
ATOM 941 N N . CYS A 1 119 ? 11.878 -10.784 4.707 1.00 38.66 119 CYS A N 1
ATOM 942 C CA . CYS A 1 119 ? 12.048 -9.814 5.773 1.00 38.66 119 CYS A CA 1
ATOM 943 C C . CYS A 1 119 ? 13.061 -10.414 6.752 1.00 38.66 119 CYS A C 1
ATOM 945 O O . CYS A 1 119 ? 12.745 -11.345 7.494 1.00 38.66 119 CYS A O 1
ATOM 947 N N . GLY A 1 120 ? 14.306 -9.940 6.685 1.00 28.81 120 GLY A N 1
ATOM 948 C CA . GLY A 1 120 ? 15.330 -10.274 7.663 1.00 28.81 120 GLY A CA 1
ATOM 949 C C . GLY A 1 120 ? 14.815 -9.944 9.062 1.00 28.81 120 GLY A C 1
ATOM 950 O O . GLY A 1 120 ? 14.374 -8.823 9.310 1.00 28.81 120 GLY A O 1
ATOM 951 N N . SER A 1 121 ? 14.833 -10.963 9.919 1.00 30.16 121 SER A N 1
ATOM 952 C CA . SER A 1 121 ? 14.606 -10.904 11.366 1.00 30.16 121 SER A CA 1
ATOM 953 C C . SER A 1 121 ? 15.496 -9.887 12.067 1.00 30.16 121 SER A C 1
ATOM 955 O O . SER A 1 121 ? 16.696 -9.863 11.704 1.00 30.16 121 SER A O 1
#

Foldseek 3Di:
DDDWEDDVQWIWDDDQVFQWIWIARNPVRDIFGDAGHDDDDFAEWYFQHPLVDQLTKTWTQDPQQQWIWIDRGVDNDIDIDGDDCVQARWPYWHADPSWIWTWGADPNDIDIDIDPPPPDD

Organism: Rhododendron simsii (NCBI:txid118357)

InterPro domains:
  IPR005174 KIB1-4, beta-propeller [PF03478] (5-106)